Protein AF-A0A2R7M9X7-F1 (afdb_monomer_lite)

Sequence (132 aa):
MDHTYSFYIGLCYLQLNEYAKAEKVLDDYVNDIYKNRQQLEHPTAYFYQGIAKYELKKWDEAIAIFDKALKIYPEFSDAKVYKAICWLKQGKPKEEVVALIDKAKEDAKKGFSINEDNTIYETYPYQIKLNK

pLDDT: mean 90.74, std 10.64, range [53.31, 98.69]

Radius of gyration: 14.24 Å; chains: 1; bounding box: 38×28×34 Å

Foldseek 3Di:
DLADPLLVVLQVCVVVLVLVSSLVSLVVRQVCCCPPVVCPDALLSLQSNLVSCVSVVVLVVSLVSLVSSCVVPVLALLSLLSNLVSCVVVVHDPVVSVVSNVSSLVSVVVVNYPPDDADPSGGRPSTDDNDD

Secondary structure (DSSP, 8-state):
--S-HHHHHHHHHHHTT-HHHHHHHHHHHHHHHHHHSTT---HHHHHHHHHHHHHTT-HHHHHHHHHHHHHH-TT-HHHHHHHHHHHHHTT--HHHHHHHHHHHHHHHHTT-S--PPPPSS---TT------

Structure (mmCIF, N/CA/C/O backbone):
data_AF-A0A2R7M9X7-F1
#
_entry.id   AF-A0A2R7M9X7-F1
#
loop_
_atom_site.group_PDB
_atom_site.id
_atom_site.type_symbol
_atom_site.label_atom_id
_atom_site.label_alt_id
_atom_site.label_comp_id
_atom_site.label_asym_id
_atom_site.label_entity_id
_atom_site.label_seq_id
_atom_site.pdbx_PDB_ins_code
_atom_site.Cartn_x
_atom_site.Cartn_y
_atom_site.Cartn_z
_atom_site.occupancy
_atom_site.B_iso_or_equiv
_atom_site.auth_seq_id
_atom_site.auth_comp_id
_atom_site.auth_asym_id
_atom_site.auth_atom_id
_atom_site.pdbx_PDB_model_num
ATOM 1 N N . MET A 1 1 ? 21.896 2.889 -2.708 1.00 54.72 1 MET A N 1
ATOM 2 C CA . MET A 1 1 ? 20.551 3.284 -3.165 1.00 54.72 1 MET A CA 1
ATOM 3 C C . MET A 1 1 ? 19.735 2.013 -3.113 1.00 54.72 1 MET A C 1
ATOM 5 O O . MET A 1 1 ? 20.031 1.101 -3.879 1.00 54.72 1 MET A O 1
ATOM 9 N N . ASP A 1 2 ? 18.845 1.907 -2.131 1.00 70.00 2 ASP A N 1
ATOM 10 C CA . ASP A 1 2 ? 18.201 0.633 -1.764 1.00 70.00 2 ASP A CA 1
ATOM 11 C C . ASP A 1 2 ? 17.166 0.191 -2.809 1.00 70.00 2 ASP A C 1
ATOM 13 O O . ASP A 1 2 ? 16.923 -0.999 -3.007 1.00 70.00 2 ASP A O 1
ATOM 17 N N . HIS A 1 3 ? 16.685 1.146 -3.609 1.00 79.44 3 HIS A N 1
ATOM 18 C CA . HIS A 1 3 ? 15.841 0.904 -4.770 1.00 79.44 3 HIS A CA 1
ATOM 19 C C . HIS A 1 3 ? 16.550 1.186 -6.100 1.00 79.44 3 HIS A C 1
ATOM 21 O O . HIS A 1 3 ? 17.422 2.053 -6.200 1.00 79.44 3 HIS A O 1
ATOM 27 N N . THR A 1 4 ? 16.172 0.438 -7.141 1.00 84.25 4 THR A N 1
ATOM 28 C CA . THR A 1 4 ? 16.680 0.638 -8.507 1.00 84.25 4 THR A CA 1
ATOM 29 C C . THR A 1 4 ? 15.870 1.700 -9.243 1.00 84.25 4 THR A C 1
ATOM 31 O O . THR A 1 4 ? 14.789 2.089 -8.813 1.00 84.25 4 THR A O 1
ATOM 34 N N . TYR A 1 5 ? 16.363 2.137 -10.403 1.00 86.31 5 TYR A N 1
ATOM 35 C CA . TYR A 1 5 ? 15.686 3.117 -11.255 1.00 86.31 5 TYR A CA 1
ATOM 36 C C . TYR A 1 5 ? 14.219 2.757 -11.579 1.00 86.31 5 TYR A C 1
ATOM 38 O O . TYR A 1 5 ? 13.356 3.632 -11.562 1.00 86.31 5 TYR A O 1
ATOM 46 N N . SER A 1 6 ? 13.914 1.472 -11.803 1.00 89.50 6 SER A N 1
ATOM 47 C CA . SER A 1 6 ? 12.553 1.007 -12.117 1.00 89.50 6 SER A CA 1
ATOM 48 C C . SER A 1 6 ? 11.542 1.322 -11.016 1.00 89.50 6 SER A C 1
ATOM 50 O O . SER A 1 6 ? 10.405 1.671 -11.317 1.00 89.50 6 SER A O 1
ATOM 52 N N . PHE A 1 7 ? 11.950 1.253 -9.748 1.00 91.69 7 PHE A N 1
ATOM 53 C CA . PHE A 1 7 ? 11.079 1.600 -8.626 1.00 91.69 7 PHE A CA 1
ATOM 54 C C . PHE A 1 7 ? 10.625 3.063 -8.694 1.00 91.69 7 PHE A C 1
ATOM 56 O O . PHE A 1 7 ? 9.429 3.338 -8.629 1.00 91.69 7 PHE A O 1
ATOM 63 N N . TYR A 1 8 ? 11.561 3.992 -8.918 1.00 91.56 8 TYR A N 1
ATOM 64 C CA . TYR A 1 8 ? 11.245 5.420 -9.019 1.00 91.56 8 TYR A CA 1
ATOM 65 C C . TYR A 1 8 ? 10.373 5.739 -10.237 1.00 91.56 8 TYR A 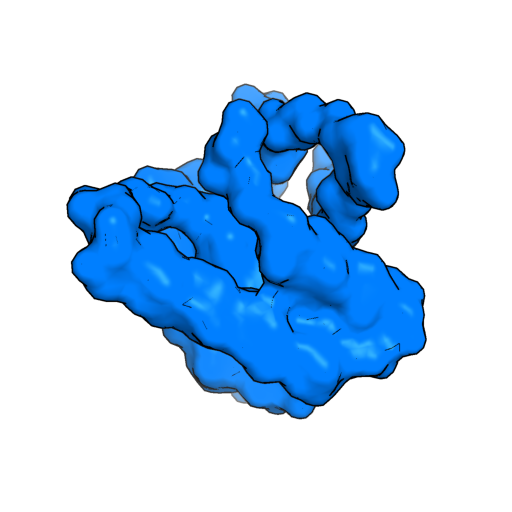C 1
ATOM 67 O O . TYR A 1 8 ? 9.458 6.545 -10.119 1.00 91.56 8 TYR A O 1
ATOM 75 N N . ILE A 1 9 ? 10.564 5.056 -11.375 1.00 93.44 9 ILE A N 1
ATOM 76 C CA . ILE A 1 9 ? 9.631 5.168 -12.514 1.00 93.44 9 ILE A CA 1
ATOM 77 C C . ILE A 1 9 ? 8.207 4.786 -12.089 1.00 93.44 9 ILE A C 1
ATOM 79 O O . ILE A 1 9 ? 7.246 5.457 -12.468 1.00 93.44 9 ILE A O 1
ATOM 83 N N . GLY A 1 10 ? 8.067 3.718 -11.297 1.00 95.69 10 GLY A N 1
ATOM 84 C CA . GLY A 1 10 ? 6.790 3.320 -10.712 1.00 95.69 10 GLY A CA 1
ATOM 85 C C . GLY A 1 10 ? 6.150 4.448 -9.898 1.00 95.69 10 GLY A C 1
ATOM 86 O O . GLY A 1 10 ? 4.976 4.749 -10.103 1.00 95.69 10 GLY A O 1
ATOM 87 N N . LEU A 1 11 ? 6.929 5.121 -9.043 1.00 94.62 11 LEU A N 1
ATOM 88 C CA . LEU A 1 11 ? 6.460 6.267 -8.252 1.00 94.62 11 LEU A CA 1
ATOM 89 C C . LEU A 1 11 ? 6.009 7.441 -9.129 1.00 94.62 11 LEU A C 1
ATOM 91 O O . LEU A 1 11 ? 4.925 7.982 -8.905 1.00 94.62 11 LEU A O 1
ATOM 95 N N . CYS A 1 12 ? 6.780 7.785 -10.164 1.00 94.62 12 CYS A N 1
ATOM 96 C CA . CYS A 1 12 ? 6.397 8.837 -11.104 1.00 94.62 12 CYS A CA 1
ATOM 97 C C . CYS A 1 12 ? 5.079 8.496 -11.816 1.00 94.62 12 CYS A C 1
ATOM 99 O O . CYS A 1 12 ? 4.208 9.353 -11.951 1.00 94.62 12 CYS A O 1
ATOM 101 N N . TYR A 1 13 ? 4.881 7.240 -12.239 1.00 97.25 13 TYR A N 1
ATOM 102 C CA . TYR A 1 13 ? 3.606 6.828 -12.833 1.00 97.25 13 TYR A CA 1
ATOM 103 C C . TYR A 1 13 ? 2.436 6.928 -11.852 1.00 97.25 13 TYR A C 1
ATOM 105 O O . TYR A 1 13 ? 1.346 7.309 -12.275 1.00 97.25 13 TYR A O 1
ATOM 113 N N . LEU A 1 14 ? 2.641 6.647 -10.560 1.00 97.00 14 LEU A N 1
ATOM 114 C CA . LEU A 1 14 ? 1.600 6.868 -9.554 1.00 97.00 14 LEU A CA 1
ATOM 115 C C . LEU A 1 14 ? 1.215 8.350 -9.463 1.00 97.00 14 LEU A C 1
ATOM 117 O O . LEU A 1 14 ? 0.031 8.671 -9.507 1.00 97.00 14 LEU A O 1
ATOM 121 N N . GLN A 1 15 ? 2.194 9.257 -9.409 1.00 94.75 15 GLN A N 1
ATOM 122 C CA . GLN A 1 15 ? 1.942 10.705 -9.355 1.00 94.75 15 GLN A CA 1
ATOM 123 C C . GLN A 1 15 ? 1.286 11.255 -10.629 1.00 94.75 15 GLN A C 1
ATOM 125 O O . GLN A 1 15 ? 0.510 12.206 -10.565 1.00 94.75 15 GLN A O 1
ATOM 130 N N . LEU A 1 16 ? 1.567 10.648 -11.785 1.00 96.69 16 LEU A N 1
ATOM 131 C CA . LEU A 1 16 ? 0.920 10.967 -13.061 1.00 96.69 16 LEU A CA 1
ATOM 132 C C . LEU A 1 16 ? -0.477 10.339 -13.206 1.00 96.69 16 LEU A C 1
ATOM 134 O O . LEU A 1 16 ? -1.114 10.507 -14.244 1.00 96.69 16 LEU A O 1
ATOM 138 N N . ASN A 1 17 ? -0.960 9.621 -12.188 1.00 97.62 17 ASN A N 1
ATOM 139 C CA . ASN A 1 17 ? -2.204 8.849 -12.204 1.00 97.62 17 ASN A CA 1
ATOM 140 C C . ASN A 1 17 ? -2.253 7.750 -13.286 1.00 97.62 17 ASN A C 1
ATOM 142 O O . ASN A 1 17 ? -3.315 7.267 -13.677 1.00 97.62 17 ASN A O 1
ATOM 146 N N . GLU A 1 18 ? -1.088 7.316 -13.759 1.00 98.31 18 GLU A N 1
ATOM 147 C CA . GLU A 1 18 ? -0.895 6.269 -14.761 1.00 98.31 18 GLU A CA 1
ATOM 148 C C . GLU A 1 18 ? -0.801 4.897 -14.070 1.00 98.31 18 GLU A C 1
ATOM 150 O O . GLU A 1 18 ? 0.174 4.153 -14.204 1.00 98.31 18 GLU A O 1
ATOM 155 N N . TYR A 1 19 ? -1.827 4.556 -13.286 1.00 98.31 19 TYR A N 1
ATOM 156 C CA . TYR A 1 19 ? -1.769 3.462 -12.307 1.00 98.31 19 TYR A CA 1
ATOM 157 C C . TYR A 1 19 ? -1.524 2.079 -12.920 1.00 98.31 19 TYR A C 1
ATOM 159 O O . TYR A 1 19 ? -0.849 1.253 -12.316 1.00 98.31 19 TYR A O 1
ATOM 167 N N . ALA A 1 20 ? -2.013 1.824 -14.137 1.00 98.31 20 ALA A N 1
ATOM 168 C CA . ALA A 1 20 ? -1.759 0.560 -14.834 1.00 98.31 20 ALA A CA 1
ATOM 169 C C . ALA A 1 20 ? -0.279 0.403 -15.228 1.00 98.31 20 ALA A C 1
ATOM 171 O O . ALA A 1 20 ? 0.274 -0.696 -15.171 1.00 98.31 20 ALA A O 1
ATOM 172 N N . LYS A 1 21 ? 0.384 1.507 -15.604 1.00 98.38 21 LYS A N 1
ATOM 173 C CA . LYS A 1 21 ? 1.827 1.512 -15.878 1.00 98.38 21 LYS A CA 1
ATOM 174 C C . LYS A 1 21 ? 2.612 1.363 -14.577 1.00 98.38 21 LYS A C 1
ATOM 176 O O . LYS A 1 21 ? 3.563 0.587 -14.544 1.00 98.38 21 LYS A O 1
ATOM 181 N N . ALA A 1 22 ? 2.181 2.050 -13.516 1.00 98.25 22 ALA A N 1
ATOM 182 C CA . ALA A 1 22 ? 2.772 1.918 -12.189 1.00 98.25 22 ALA A CA 1
ATOM 183 C C . ALA A 1 22 ? 2.710 0.473 -11.675 1.00 98.25 22 ALA A C 1
ATOM 185 O O . ALA A 1 22 ? 3.742 -0.066 -11.289 1.00 98.25 22 ALA A O 1
ATOM 186 N N . GLU A 1 23 ? 1.536 -0.169 -11.734 1.00 98.12 23 GLU A N 1
ATOM 187 C CA . GLU A 1 23 ? 1.345 -1.567 -11.323 1.00 98.12 23 GLU A CA 1
ATOM 188 C C . GLU A 1 23 ? 2.323 -2.482 -12.054 1.00 98.12 23 GLU A C 1
ATOM 190 O O . GLU A 1 23 ? 3.073 -3.206 -11.409 1.00 98.12 23 GLU A O 1
ATOM 195 N N . LYS A 1 24 ? 2.373 -2.399 -13.388 1.00 97.88 24 LYS A N 1
ATOM 196 C CA . LYS A 1 24 ? 3.265 -3.244 -14.184 1.00 97.88 24 LYS A CA 1
ATOM 197 C C . LYS A 1 24 ? 4.730 -3.079 -13.772 1.00 97.88 24 LYS A C 1
ATOM 199 O O . LYS A 1 24 ? 5.419 -4.066 -13.541 1.00 97.88 24 LYS A O 1
ATOM 204 N N . VAL A 1 25 ? 5.206 -1.836 -13.677 1.00 96.88 25 VAL A N 1
ATOM 205 C CA . VAL A 1 25 ? 6.615 -1.551 -13.365 1.00 96.88 25 VAL A CA 1
ATOM 206 C C . VAL A 1 25 ? 6.976 -1.978 -11.939 1.00 96.88 25 VAL A C 1
ATOM 208 O O . VAL A 1 25 ? 8.062 -2.513 -11.721 1.00 96.88 25 VAL A O 1
ATOM 211 N N . LEU A 1 26 ? 6.078 -1.769 -10.974 1.00 96.12 26 LEU A N 1
ATOM 212 C CA . LEU A 1 26 ? 6.293 -2.154 -9.578 1.00 96.12 26 LEU A CA 1
ATOM 213 C C . LEU A 1 26 ? 6.208 -3.674 -9.379 1.00 96.12 26 LEU A C 1
ATOM 215 O O . LEU A 1 26 ? 7.009 -4.225 -8.627 1.00 96.12 26 LEU A O 1
ATOM 219 N N . ASP A 1 27 ? 5.311 -4.363 -10.089 1.00 95.69 27 ASP A N 1
ATOM 220 C CA . ASP A 1 27 ? 5.238 -5.828 -10.105 1.00 95.69 27 ASP A CA 1
ATOM 221 C C . ASP A 1 27 ? 6.531 -6.431 -10.680 1.00 95.69 27 ASP A C 1
ATOM 223 O O . ASP A 1 27 ? 7.124 -7.328 -10.074 1.00 95.69 27 ASP A O 1
ATOM 227 N N . ASP A 1 28 ? 7.011 -5.911 -11.814 1.00 93.81 28 ASP A N 1
ATOM 228 C CA . ASP A 1 28 ? 8.276 -6.333 -12.426 1.00 93.81 28 ASP A CA 1
ATOM 229 C C . ASP A 1 28 ? 9.464 -6.084 -11.481 1.00 93.81 28 ASP A C 1
ATOM 231 O O . ASP A 1 28 ? 10.322 -6.954 -11.321 1.00 93.81 28 ASP A O 1
ATOM 235 N N . TYR A 1 29 ? 9.486 -4.934 -10.800 1.00 92.12 29 TYR A N 1
ATOM 236 C CA . TYR A 1 29 ? 10.518 -4.586 -9.822 1.00 92.12 29 TYR A CA 1
ATOM 237 C C . TYR A 1 29 ? 10.554 -5.554 -8.629 1.00 92.12 29 TYR A C 1
ATOM 239 O O . TYR A 1 29 ? 11.616 -6.079 -8.291 1.00 92.12 29 TYR A O 1
ATOM 247 N N . VAL A 1 30 ? 9.403 -5.836 -8.012 1.00 91.00 30 VAL A N 1
ATOM 248 C CA . VAL A 1 30 ? 9.307 -6.776 -6.881 1.00 91.00 30 VAL A CA 1
ATOM 249 C C . VAL A 1 30 ? 9.713 -8.191 -7.310 1.00 91.00 30 VAL A C 1
ATOM 251 O O . VAL A 1 30 ? 10.443 -8.875 -6.589 1.00 91.00 30 VAL A O 1
ATOM 254 N N . ASN A 1 31 ? 9.304 -8.621 -8.507 1.00 89.31 31 ASN A N 1
ATOM 255 C CA . ASN A 1 31 ? 9.688 -9.919 -9.061 1.00 89.31 31 ASN A CA 1
ATOM 256 C C . ASN A 1 31 ? 11.198 -10.029 -9.331 1.00 89.31 31 ASN A C 1
ATOM 258 O O . ASN A 1 31 ? 11.783 -11.087 -9.086 1.00 89.31 31 ASN A O 1
ATOM 262 N N . ASP A 1 32 ? 11.830 -8.964 -9.834 1.00 86.44 32 ASP A N 1
ATOM 263 C CA . ASP A 1 32 ? 13.279 -8.909 -10.055 1.00 86.44 32 ASP A CA 1
ATOM 264 C C . ASP A 1 32 ? 14.050 -9.038 -8.738 1.00 86.44 32 ASP A C 1
ATOM 266 O O . ASP A 1 32 ? 14.952 -9.869 -8.633 1.00 86.44 32 ASP A O 1
ATOM 270 N N . ILE A 1 33 ? 13.648 -8.294 -7.701 1.00 82.81 33 ILE A N 1
ATOM 271 C CA . ILE A 1 33 ? 14.260 -8.388 -6.368 1.00 82.81 33 ILE A CA 1
ATOM 272 C C . ILE A 1 33 ? 14.177 -9.814 -5.829 1.00 82.81 33 ILE A C 1
ATOM 274 O O . ILE A 1 33 ? 15.186 -10.366 -5.380 1.00 82.81 33 ILE A O 1
ATOM 278 N N . TYR A 1 34 ? 12.985 -10.415 -5.893 1.00 78.38 34 TYR A N 1
ATOM 279 C CA . TYR A 1 34 ? 12.750 -11.760 -5.377 1.00 78.38 34 TYR A CA 1
ATOM 280 C C . TYR A 1 34 ? 13.658 -12.796 -6.052 1.00 78.38 34 TYR A C 1
ATOM 282 O O . TYR A 1 34 ? 14.225 -13.656 -5.380 1.00 78.38 34 TYR A O 1
ATOM 290 N N . LYS A 1 35 ? 13.836 -12.696 -7.376 1.00 81.50 35 LYS A N 1
ATOM 291 C CA . LYS A 1 35 ? 14.639 -13.646 -8.160 1.00 81.50 35 LYS A CA 1
ATOM 292 C C . LYS A 1 35 ? 16.141 -13.395 -8.061 1.00 81.50 35 LYS A C 1
ATOM 294 O O . LYS A 1 35 ? 16.907 -14.344 -7.925 1.00 81.50 35 LYS A O 1
ATOM 299 N N . ASN A 1 36 ? 16.563 -12.138 -8.156 1.00 75.69 36 ASN A N 1
ATOM 300 C CA . ASN A 1 36 ? 17.946 -11.788 -8.482 1.00 75.69 36 ASN A CA 1
ATOM 301 C C . ASN A 1 36 ? 18.720 -11.165 -7.312 1.00 75.69 36 ASN A C 1
ATOM 303 O O . ASN A 1 36 ? 19.948 -11.111 -7.362 1.00 75.69 36 ASN A O 1
ATOM 307 N N . ARG A 1 37 ? 18.044 -10.701 -6.249 1.00 67.69 37 ARG A N 1
ATOM 308 C CA . ARG A 1 37 ? 18.672 -9.971 -5.128 1.00 67.69 37 ARG A CA 1
ATOM 309 C C . ARG A 1 37 ? 18.491 -10.646 -3.768 1.00 67.69 37 ARG A C 1
ATOM 311 O O . ARG A 1 37 ? 18.369 -9.969 -2.755 1.00 67.69 37 ARG A O 1
ATOM 318 N N . GLN A 1 38 ? 18.494 -11.980 -3.742 1.00 64.06 38 GLN A N 1
ATOM 319 C CA . GLN A 1 38 ? 18.480 -12.785 -2.509 1.00 64.06 38 GLN A CA 1
ATOM 320 C C . GLN A 1 38 ? 17.302 -12.490 -1.558 1.00 64.06 38 GLN A C 1
ATOM 322 O O . GLN A 1 38 ? 17.470 -12.563 -0.346 1.00 64.06 38 GLN A O 1
ATOM 327 N N . GLN A 1 39 ? 16.109 -12.185 -2.083 1.00 59.81 39 GLN A N 1
ATOM 328 C CA . GLN A 1 39 ? 14.921 -11.910 -1.256 1.00 59.81 39 GLN A CA 1
ATOM 329 C C . GLN A 1 39 ? 15.104 -10.715 -0.304 1.00 59.81 39 GLN A C 1
ATOM 331 O O . GLN A 1 39 ? 14.585 -10.725 0.811 1.00 59.81 39 GLN A O 1
ATOM 336 N N . LEU A 1 40 ? 15.831 -9.674 -0.729 1.00 68.44 40 LEU A N 1
ATOM 337 C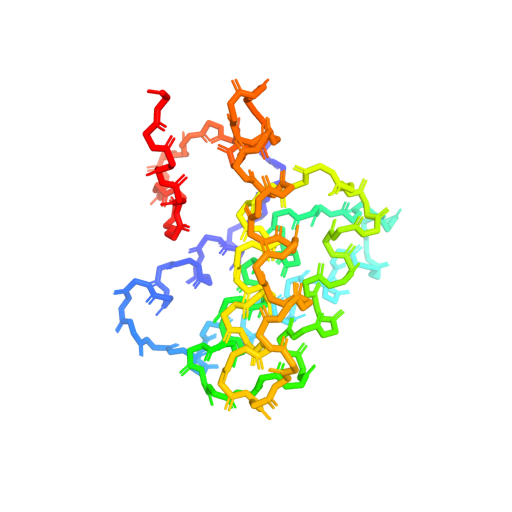 CA . LEU A 1 40 ? 15.881 -8.407 0.003 1.00 68.44 40 LEU A CA 1
ATOM 338 C C . LEU A 1 40 ? 14.526 -7.688 -0.121 1.00 68.44 40 LEU A C 1
ATOM 340 O O . LEU A 1 40 ? 14.333 -6.770 -0.913 1.00 68.44 40 LEU A O 1
ATOM 344 N N . GLU A 1 41 ? 13.543 -8.206 0.603 1.00 73.94 41 GLU A N 1
ATOM 345 C CA . GLU A 1 41 ? 12.167 -7.747 0.608 1.00 73.94 41 GLU A CA 1
ATOM 346 C C . GLU A 1 41 ? 12.070 -6.405 1.340 1.00 73.94 41 GLU A C 1
ATOM 348 O O . GLU A 1 41 ? 12.249 -6.327 2.554 1.00 73.94 41 GLU A O 1
ATOM 353 N N . HIS A 1 42 ? 11.770 -5.339 0.597 1.00 85.94 42 HIS A N 1
ATOM 354 C CA . HIS A 1 42 ? 11.588 -4.011 1.173 1.00 85.94 42 HIS A CA 1
ATOM 355 C C . HIS A 1 42 ? 10.101 -3.748 1.446 1.00 85.94 42 HIS A C 1
ATOM 357 O O . HIS A 1 42 ? 9.297 -3.797 0.506 1.00 85.94 42 HIS A O 1
ATOM 363 N N . PRO A 1 43 ? 9.707 -3.416 2.692 1.00 91.69 43 PRO A N 1
ATOM 364 C CA . PRO A 1 43 ? 8.311 -3.126 3.015 1.00 91.69 43 PRO A CA 1
ATOM 365 C C . PRO A 1 43 ? 7.766 -1.961 2.175 1.00 91.69 43 PRO A C 1
ATOM 367 O O . PRO A 1 43 ? 6.617 -2.009 1.743 1.00 91.69 43 PRO A O 1
ATOM 370 N N . THR A 1 44 ? 8.599 -0.966 1.858 1.00 92.19 44 THR A N 1
ATOM 371 C CA . THR A 1 44 ? 8.261 0.179 0.998 1.00 92.19 44 THR A CA 1
ATOM 372 C C . THR A 1 44 ? 7.962 -0.226 -0.447 1.00 92.19 44 THR A C 1
ATOM 374 O O . THR A 1 44 ? 7.022 0.288 -1.051 1.00 92.19 44 THR A O 1
ATOM 377 N N . ALA A 1 45 ? 8.690 -1.203 -0.999 1.00 92.38 45 ALA A N 1
ATOM 378 C CA . ALA A 1 45 ? 8.429 -1.710 -2.347 1.00 92.38 45 ALA A CA 1
ATOM 379 C C . ALA A 1 45 ? 7.045 -2.370 -2.431 1.00 92.38 45 ALA A C 1
ATOM 381 O O . ALA A 1 45 ? 6.258 -2.061 -3.328 1.00 92.38 45 ALA A O 1
ATOM 382 N N . TYR A 1 46 ? 6.717 -3.215 -1.447 1.00 95.44 46 TYR A N 1
ATOM 383 C CA . TYR A 1 46 ? 5.379 -3.788 -1.328 1.00 95.44 46 TYR A CA 1
ATOM 384 C C . TYR A 1 46 ? 4.324 -2.715 -1.072 1.00 95.44 46 TYR A C 1
ATOM 386 O O . TYR A 1 46 ? 3.259 -2.760 -1.676 1.00 95.44 46 TYR A O 1
ATOM 394 N N . PHE A 1 47 ? 4.606 -1.711 -0.243 1.00 96.75 47 PHE A N 1
ATOM 395 C CA . PHE A 1 47 ? 3.674 -0.613 -0.013 1.00 96.75 47 PHE A CA 1
ATOM 396 C C . PHE A 1 47 ? 3.265 0.070 -1.324 1.00 96.75 47 PHE A C 1
ATOM 398 O O . PHE A 1 47 ? 2.074 0.123 -1.622 1.00 96.75 47 PHE A O 1
ATOM 405 N N . TYR A 1 48 ? 4.215 0.495 -2.161 1.00 96.75 48 TYR A N 1
ATOM 406 C CA . TYR A 1 48 ? 3.877 1.155 -3.427 1.00 96.75 48 TYR A CA 1
ATOM 407 C C . TYR A 1 48 ? 3.244 0.227 -4.463 1.00 96.75 48 TYR A C 1
ATOM 409 O O . TYR A 1 48 ? 2.351 0.658 -5.194 1.00 96.75 48 TYR A O 1
ATOM 417 N N . GLN A 1 49 ? 3.628 -1.052 -4.496 1.00 97.50 49 GLN A N 1
ATOM 418 C CA . GLN A 1 49 ? 2.907 -2.059 -5.279 1.00 97.50 49 GLN A CA 1
ATOM 419 C C . GLN A 1 49 ? 1.430 -2.139 -4.842 1.00 97.50 49 GLN A C 1
ATOM 421 O O . GLN A 1 49 ? 0.524 -2.172 -5.676 1.00 97.50 49 GLN A O 1
ATOM 426 N N . GLY A 1 50 ? 1.176 -2.110 -3.530 1.00 98.31 50 GLY A N 1
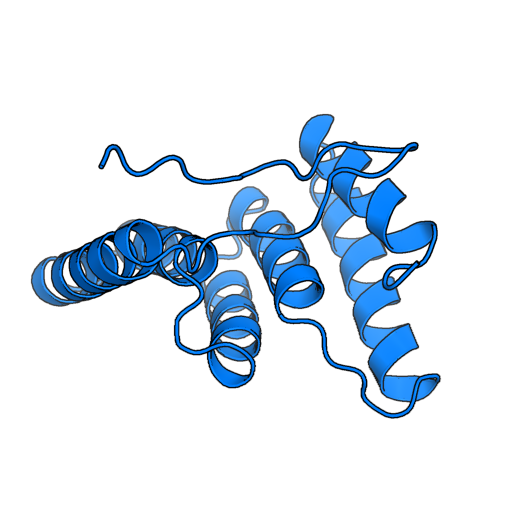ATOM 427 C CA . GLY A 1 50 ? -0.166 -2.073 -2.953 1.00 98.31 50 GLY A CA 1
ATOM 428 C C . GLY A 1 50 ? -0.923 -0.793 -3.309 1.00 98.31 50 GLY A C 1
ATOM 429 O O . GLY A 1 50 ? -2.099 -0.869 -3.661 1.00 98.31 50 GLY A O 1
ATOM 430 N N . ILE A 1 51 ? -0.253 0.366 -3.305 1.00 98.56 51 ILE A N 1
ATOM 431 C CA . ILE A 1 51 ? -0.831 1.650 -3.738 1.00 98.56 51 ILE A CA 1
ATOM 432 C C . ILE A 1 51 ? -1.292 1.586 -5.196 1.00 98.56 51 ILE A C 1
ATOM 434 O O . ILE A 1 51 ? -2.429 1.956 -5.481 1.00 98.56 51 ILE A O 1
ATOM 438 N N . ALA A 1 52 ? -0.472 1.059 -6.111 1.00 98.56 52 ALA A N 1
ATOM 439 C CA . ALA A 1 52 ? -0.861 0.928 -7.517 1.00 98.56 52 ALA A CA 1
ATOM 440 C C . ALA A 1 52 ? -2.153 0.106 -7.680 1.00 98.56 52 ALA A C 1
ATOM 442 O O . ALA A 1 52 ? -3.070 0.498 -8.403 1.00 98.56 52 ALA A O 1
ATOM 443 N N . LYS A 1 53 ? -2.262 -1.007 -6.946 1.00 98.62 53 LYS A N 1
ATOM 444 C CA . LYS A 1 53 ? -3.454 -1.868 -6.944 1.00 98.62 53 LYS A CA 1
ATOM 445 C C . LYS A 1 53 ? -4.659 -1.203 -6.277 1.00 98.62 53 LYS A C 1
ATOM 447 O O . LYS A 1 53 ? -5.780 -1.340 -6.768 1.00 98.62 53 LYS A O 1
ATOM 452 N N . TYR A 1 54 ? -4.437 -0.456 -5.198 1.00 98.62 54 TYR A N 1
ATOM 453 C CA . TYR A 1 54 ? -5.465 0.334 -4.524 1.00 98.62 54 TYR A CA 1
ATOM 454 C C . TYR A 1 54 ? -6.081 1.380 -5.465 1.00 98.62 54 TYR A C 1
ATOM 456 O O . TYR A 1 54 ? -7.308 1.433 -5.581 1.00 98.62 54 TYR A O 1
ATOM 464 N N . GLU A 1 55 ? -5.256 2.146 -6.184 1.00 98.44 55 GLU A N 1
ATOM 465 C CA . GLU A 1 55 ? -5.719 3.169 -7.135 1.00 98.44 55 GLU A CA 1
ATOM 466 C C . GLU A 1 55 ? -6.476 2.555 -8.324 1.00 98.44 55 GLU A C 1
ATOM 468 O O . GLU A 1 55 ? -7.485 3.089 -8.790 1.00 98.44 55 GLU A O 1
ATOM 473 N N . LEU A 1 56 ? -6.076 1.352 -8.746 1.00 98.44 56 LEU A N 1
ATOM 474 C CA . LEU A 1 56 ? -6.809 0.536 -9.723 1.00 98.44 56 LEU A CA 1
ATOM 475 C C . LEU A 1 56 ? -8.080 -0.122 -9.161 1.00 98.44 56 LEU A C 1
ATOM 477 O O . LEU A 1 56 ? -8.760 -0.856 -9.878 1.00 98.44 56 LEU A O 1
ATOM 481 N N . LYS A 1 57 ? -8.420 0.131 -7.893 1.00 98.12 57 LYS A N 1
ATOM 482 C CA . LYS A 1 57 ? -9.559 -0.446 -7.164 1.00 98.12 57 LYS A CA 1
ATOM 483 C C . LYS A 1 57 ? -9.524 -1.972 -7.022 1.00 98.12 57 LYS A C 1
ATOM 485 O O . LYS A 1 57 ? -10.544 -2.593 -6.730 1.00 98.12 57 LYS A O 1
ATOM 490 N N . LYS A 1 58 ? -8.348 -2.582 -7.164 1.00 98.44 58 LYS A N 1
ATOM 491 C CA . LYS A 1 58 ? -8.110 -4.013 -6.932 1.00 98.44 58 LYS A CA 1
ATOM 492 C C . LYS A 1 58 ? -7.893 -4.258 -5.438 1.00 98.44 58 LYS A C 1
ATOM 494 O O . LYS A 1 58 ? -6.797 -4.600 -5.003 1.00 98.44 58 LYS A O 1
ATOM 499 N N . TRP A 1 59 ? -8.921 -3.999 -4.630 1.00 98.44 59 TRP A N 1
ATOM 500 C CA . TRP A 1 59 ? -8.782 -3.897 -3.171 1.00 98.44 59 TRP A CA 1
ATOM 501 C C . TRP A 1 59 ? -8.314 -5.197 -2.511 1.00 98.44 59 TRP A C 1
ATOM 503 O O . TRP A 1 59 ? -7.480 -5.135 -1.614 1.00 98.44 59 TRP A O 1
ATOM 513 N N . ASP A 1 60 ? -8.781 -6.359 -2.977 1.00 98.38 60 ASP A N 1
ATOM 514 C CA . ASP A 1 60 ? -8.337 -7.660 -2.454 1.00 98.38 60 ASP A CA 1
ATOM 515 C C . ASP A 1 60 ? -6.842 -7.889 -2.688 1.00 98.38 60 ASP A C 1
ATOM 517 O O . ASP A 1 60 ? -6.109 -8.268 -1.773 1.00 98.38 60 ASP A O 1
ATOM 521 N N . GLU A 1 61 ? -6.366 -7.601 -3.901 1.00 98.44 61 GLU A N 1
ATOM 522 C CA . GLU A 1 61 ? -4.946 -7.720 -4.219 1.00 98.44 61 GLU A CA 1
ATOM 523 C C . GLU A 1 61 ? -4.118 -6.686 -3.447 1.00 98.44 61 GLU A C 1
ATOM 525 O O . GLU A 1 61 ? -3.056 -7.019 -2.926 1.00 98.44 61 GLU A O 1
ATOM 530 N N . ALA A 1 62 ? -4.609 -5.449 -3.325 1.00 98.69 62 ALA A N 1
ATOM 531 C CA . ALA A 1 62 ? -3.944 -4.404 -2.553 1.00 98.69 62 ALA A CA 1
ATOM 532 C C . ALA A 1 62 ? -3.771 -4.819 -1.084 1.00 98.69 62 ALA A C 1
ATOM 534 O O . ALA A 1 62 ? -2.671 -4.705 -0.550 1.00 98.69 62 ALA A O 1
ATOM 535 N N . ILE A 1 63 ? -4.812 -5.375 -0.449 1.00 98.69 63 ILE A N 1
ATOM 536 C CA . ILE A 1 63 ? -4.746 -5.898 0.926 1.00 98.69 63 ILE A CA 1
ATOM 537 C C . ILE A 1 63 ? -3.680 -6.987 1.042 1.00 98.69 63 ILE A C 1
ATOM 539 O O . ILE A 1 63 ? -2.843 -6.913 1.939 1.00 98.69 63 ILE A O 1
ATOM 543 N N . ALA A 1 64 ? -3.669 -7.958 0.124 1.00 98.44 64 ALA A N 1
ATOM 544 C CA . ALA A 1 64 ? -2.684 -9.038 0.143 1.00 98.44 64 ALA A CA 1
ATOM 545 C C . ALA A 1 64 ? -1.242 -8.517 0.015 1.00 98.44 64 ALA A C 1
ATOM 547 O O . ALA A 1 64 ? -0.323 -9.064 0.625 1.00 98.44 64 ALA A O 1
ATOM 548 N N . ILE A 1 65 ? -1.032 -7.451 -0.760 1.00 98.25 65 ILE A N 1
ATOM 549 C CA . ILE A 1 65 ? 0.276 -6.806 -0.882 1.00 98.25 65 ILE A CA 1
ATOM 550 C C . ILE A 1 65 ? 0.628 -5.985 0.370 1.00 98.25 65 ILE A C 1
ATOM 552 O O . ILE A 1 65 ? 1.750 -6.096 0.865 1.00 98.25 65 ILE A O 1
ATOM 556 N N . PHE A 1 66 ? -0.313 -5.232 0.947 1.00 98.44 66 PHE A N 1
ATOM 557 C CA . PHE A 1 66 ? -0.082 -4.540 2.221 1.00 98.44 66 PHE A CA 1
ATOM 558 C C . PHE A 1 66 ? 0.230 -5.522 3.356 1.00 98.44 66 PHE A C 1
ATOM 560 O O . PHE A 1 66 ? 1.068 -5.226 4.202 1.00 98.44 66 PHE A O 1
ATOM 567 N N . ASP A 1 67 ? -0.361 -6.716 3.348 1.00 98.44 67 ASP A N 1
ATOM 568 C CA . ASP A 1 67 ? -0.037 -7.775 4.305 1.00 98.44 67 ASP A CA 1
ATOM 569 C C . ASP A 1 67 ? 1.404 -8.274 4.177 1.00 98.44 67 ASP A C 1
ATOM 571 O O . ASP A 1 67 ? 2.034 -8.578 5.189 1.00 98.44 67 ASP A O 1
ATOM 575 N N . LYS A 1 68 ? 1.972 -8.299 2.965 1.00 96.25 68 LYS A N 1
ATOM 576 C CA . LYS A 1 68 ? 3.403 -8.587 2.780 1.00 96.25 68 LYS A CA 1
ATOM 577 C C . LYS A 1 68 ? 4.273 -7.481 3.370 1.00 96.25 68 LYS A C 1
ATOM 579 O O . LYS A 1 68 ? 5.203 -7.788 4.111 1.00 96.25 68 LYS A O 1
ATOM 584 N N . ALA A 1 69 ? 3.934 -6.213 3.119 1.00 96.12 69 ALA A N 1
ATOM 585 C CA . ALA A 1 69 ? 4.644 -5.080 3.719 1.00 96.12 69 ALA A CA 1
ATOM 586 C C . ALA A 1 69 ? 4.619 -5.154 5.258 1.00 96.12 69 ALA A C 1
ATOM 588 O O . ALA A 1 69 ? 5.659 -5.039 5.902 1.00 96.12 69 ALA A O 1
ATOM 589 N N . LEU A 1 70 ? 3.447 -5.436 5.837 1.00 96.94 70 LEU A N 1
ATOM 590 C CA . LEU A 1 70 ? 3.245 -5.556 7.285 1.00 96.94 70 LEU A CA 1
ATOM 591 C C . LEU A 1 70 ? 3.856 -6.824 7.891 1.00 96.94 70 LEU A C 1
ATOM 593 O O . LEU A 1 70 ? 4.112 -6.865 9.089 1.00 96.94 70 LEU A O 1
ATOM 597 N N . LYS A 1 71 ? 4.115 -7.865 7.099 1.00 96.25 71 LYS A N 1
ATOM 598 C CA . LYS A 1 71 ? 4.856 -9.039 7.571 1.00 96.25 71 LYS A CA 1
ATOM 599 C C . LYS A 1 71 ? 6.332 -8.712 7.815 1.00 96.25 71 LYS A C 1
ATOM 601 O O . LYS A 1 71 ? 6.922 -9.262 8.739 1.00 96.25 71 LYS A O 1
ATOM 606 N N . ILE A 1 72 ? 6.912 -7.844 6.986 1.00 92.62 72 ILE A N 1
ATOM 607 C CA . ILE A 1 72 ? 8.316 -7.422 7.091 1.00 92.62 72 ILE A CA 1
ATOM 608 C C . ILE A 1 72 ? 8.461 -6.314 8.128 1.00 92.62 72 ILE A C 1
ATOM 610 O O . ILE A 1 72 ? 9.383 -6.339 8.937 1.00 92.62 72 ILE A O 1
ATOM 614 N N . TYR A 1 73 ? 7.530 -5.360 8.114 1.00 94.19 73 TYR A N 1
ATOM 615 C CA . TYR A 1 73 ? 7.510 -4.228 9.026 1.00 94.19 73 TYR A CA 1
ATOM 616 C C . TYR A 1 73 ? 6.127 -4.096 9.682 1.00 94.19 73 TYR A C 1
ATOM 618 O O . TYR A 1 73 ? 5.261 -3.370 9.183 1.00 94.19 73 TYR A O 1
ATOM 626 N N . PRO A 1 74 ? 5.888 -4.821 10.790 1.00 96.94 74 PRO A N 1
ATOM 627 C CA . PRO A 1 74 ? 4.587 -4.865 11.455 1.00 96.94 74 PRO A CA 1
ATOM 628 C C . PRO A 1 74 ? 4.064 -3.516 11.924 1.00 96.94 74 PRO A C 1
ATOM 630 O O . PRO A 1 74 ? 2.853 -3.349 12.032 1.00 96.94 74 PRO A O 1
ATOM 633 N N . GLU A 1 75 ? 4.935 -2.556 12.208 1.00 96.62 75 GLU A N 1
ATOM 634 C CA . GLU A 1 75 ? 4.609 -1.213 12.679 1.00 96.62 75 GLU A CA 1
ATOM 635 C C . GLU A 1 75 ? 4.368 -0.216 11.538 1.00 96.62 75 GLU A C 1
ATOM 637 O O . GLU A 1 75 ? 4.056 0.936 11.818 1.00 96.62 75 GLU A O 1
ATOM 642 N N . PHE A 1 76 ? 4.446 -0.634 10.267 1.00 96.56 76 PHE A N 1
ATOM 643 C CA . PHE A 1 76 ? 4.345 0.275 9.124 1.00 96.56 76 PHE A CA 1
ATOM 644 C C . PHE A 1 76 ? 2.978 0.979 9.056 1.00 96.56 76 PHE A C 1
ATOM 646 O O . PHE A 1 76 ? 1.997 0.450 8.521 1.00 96.56 76 PHE A O 1
ATOM 653 N N . SER A 1 77 ? 2.905 2.189 9.608 1.00 97.12 77 SER A N 1
ATOM 654 C CA . SER A 1 77 ? 1.644 2.901 9.818 1.00 97.12 77 SER A CA 1
ATOM 655 C C . SER A 1 77 ? 0.918 3.230 8.514 1.00 97.12 77 SER A C 1
ATOM 657 O O . SER A 1 77 ? -0.287 2.991 8.424 1.00 97.12 77 SER A O 1
ATOM 659 N N . ASP A 1 78 ? 1.624 3.685 7.476 1.00 96.94 78 ASP A N 1
ATOM 660 C CA . ASP A 1 78 ? 1.035 3.992 6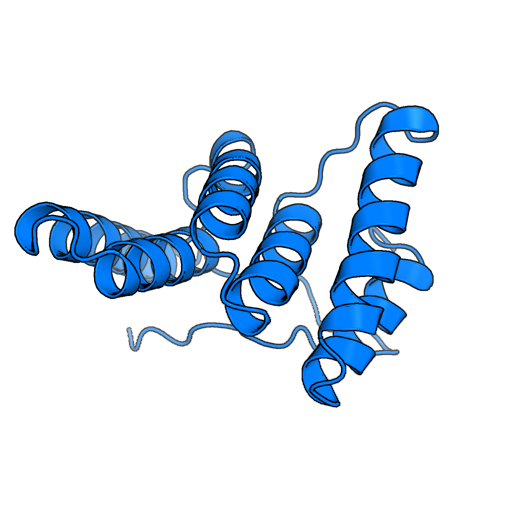.168 1.00 96.94 78 ASP A CA 1
ATOM 661 C C . ASP A 1 78 ? 0.363 2.755 5.551 1.00 96.94 78 ASP A C 1
ATOM 663 O O . ASP A 1 78 ? -0.799 2.812 5.141 1.00 96.94 78 ASP A O 1
ATOM 667 N N . ALA A 1 79 ? 1.036 1.599 5.568 1.00 97.81 79 ALA A N 1
ATOM 668 C CA . ALA A 1 79 ? 0.476 0.353 5.043 1.00 97.81 79 ALA A CA 1
ATOM 669 C C . ALA A 1 79 ? -0.788 -0.083 5.812 1.00 97.81 79 ALA A C 1
ATOM 671 O O . ALA A 1 79 ? -1.763 -0.524 5.198 1.00 97.81 79 ALA A O 1
ATOM 672 N N . LYS A 1 80 ? -0.825 0.098 7.144 1.00 98.38 80 LYS A N 1
ATOM 673 C CA . LYS A 1 80 ? -2.036 -0.153 7.951 1.00 98.38 80 LYS A CA 1
ATOM 674 C C . LYS A 1 80 ? -3.187 0.765 7.554 1.00 98.38 80 LYS A C 1
ATOM 676 O O . LYS A 1 80 ? -4.314 0.285 7.431 1.00 98.38 80 LYS A O 1
ATOM 681 N N . VAL A 1 81 ? -2.919 2.055 7.337 1.00 98.19 81 VAL A N 1
ATOM 682 C CA . VAL A 1 81 ? -3.937 3.027 6.906 1.00 98.19 81 VAL A CA 1
ATOM 683 C C . VAL A 1 81 ? -4.525 2.620 5.559 1.00 98.19 81 VAL A C 1
ATOM 685 O O . VAL A 1 81 ? -5.744 2.498 5.443 1.00 98.19 81 VAL A O 1
ATOM 688 N N . TYR A 1 82 ? -3.692 2.343 4.556 1.00 98.44 82 TYR A N 1
ATOM 689 C CA . TYR A 1 82 ? -4.185 1.962 3.230 1.00 98.44 82 TYR A CA 1
ATOM 690 C C . TYR A 1 82 ? -4.912 0.614 3.224 1.00 98.44 82 TYR A C 1
ATOM 692 O O . TYR A 1 82 ? -5.954 0.482 2.574 1.00 98.44 82 TYR A O 1
ATOM 700 N N . LYS A 1 83 ? -4.454 -0.360 4.018 1.00 98.50 83 LYS A N 1
ATOM 701 C CA . LYS A 1 83 ? -5.190 -1.610 4.242 1.00 98.50 83 LYS A CA 1
ATOM 702 C C . LYS A 1 83 ? -6.565 -1.356 4.873 1.00 98.50 83 LYS A C 1
ATOM 704 O O . LYS A 1 83 ? -7.561 -1.901 4.399 1.00 98.50 83 LYS A O 1
ATOM 709 N N . ALA A 1 84 ? -6.648 -0.496 5.890 1.00 98.19 84 ALA A N 1
ATOM 710 C CA . ALA A 1 84 ? -7.914 -0.130 6.524 1.00 98.19 84 ALA A CA 1
ATOM 711 C C . ALA A 1 84 ? -8.868 0.596 5.556 1.00 98.19 84 ALA A C 1
ATOM 713 O O . ALA A 1 84 ? -10.073 0.345 5.572 1.00 98.19 84 ALA A O 1
ATOM 714 N N . ILE A 1 85 ? -8.344 1.450 4.668 1.00 98.12 85 ILE A N 1
ATOM 715 C CA . ILE A 1 85 ? -9.134 2.085 3.603 1.00 98.12 85 ILE A CA 1
ATOM 716 C C . ILE A 1 85 ? -9.693 1.021 2.649 1.00 98.12 85 ILE A C 1
ATOM 718 O O . ILE A 1 85 ? -10.876 1.076 2.315 1.00 98.12 85 ILE A O 1
ATOM 722 N N . CYS A 1 86 ? -8.892 0.032 2.240 1.00 98.44 86 CYS A N 1
ATOM 723 C CA . CYS A 1 86 ? -9.373 -1.071 1.402 1.00 98.44 86 CYS A CA 1
ATOM 724 C C . CYS A 1 86 ? -10.494 -1.860 2.096 1.00 98.44 86 CYS A C 1
ATOM 726 O O . CYS A 1 86 ? -11.535 -2.109 1.491 1.00 98.44 86 CYS A O 1
ATOM 728 N N . TRP A 1 87 ? -10.335 -2.176 3.383 1.00 98.25 87 TRP A N 1
ATOM 729 C CA . TRP A 1 87 ? -11.378 -2.815 4.189 1.00 98.25 87 TRP A CA 1
ATOM 730 C C . TRP A 1 87 ? -12.670 -1.999 4.249 1.00 98.25 87 TRP A C 1
ATOM 732 O O . TRP A 1 87 ? -13.756 -2.559 4.091 1.00 98.25 87 TRP A O 1
ATOM 742 N N . LEU A 1 88 ? -12.566 -0.677 4.405 1.00 97.25 88 LEU A N 1
ATOM 743 C CA . LEU A 1 88 ? -13.721 0.216 4.361 1.00 97.25 88 LEU A CA 1
ATOM 744 C C . LEU A 1 88 ? -14.421 0.167 2.993 1.00 97.25 88 LEU A C 1
ATOM 746 O O . LEU A 1 88 ? -15.647 0.100 2.941 1.00 97.25 88 LEU A O 1
ATOM 750 N N . LYS A 1 89 ? -13.663 0.162 1.885 1.00 96.75 89 LYS A N 1
ATOM 751 C CA . LYS A 1 89 ? -14.219 0.043 0.522 1.00 96.75 89 LYS A CA 1
ATOM 752 C C . LYS A 1 89 ? -14.922 -1.296 0.284 1.00 96.75 89 LYS A C 1
ATOM 754 O O . LYS A 1 89 ? -15.892 -1.335 -0.466 1.00 96.75 89 LYS A O 1
ATOM 759 N N . GLN A 1 90 ? -14.473 -2.356 0.950 1.00 96.62 90 GLN A N 1
ATOM 760 C CA . GLN A 1 90 ? -15.086 -3.686 0.908 1.00 96.62 90 GLN A CA 1
ATOM 761 C C . GLN A 1 90 ? -16.264 -3.871 1.876 1.00 96.62 90 GLN A C 1
ATOM 763 O O . GLN A 1 90 ? -16.894 -4.926 1.863 1.00 96.62 90 GLN A O 1
ATOM 768 N N . GLY A 1 91 ? -16.566 -2.887 2.728 1.00 95.69 91 GLY A N 1
ATOM 769 C CA . GLY A 1 91 ? -17.644 -3.002 3.713 1.00 95.69 91 GLY A CA 1
ATOM 770 C C . GLY A 1 91 ? -17.325 -3.938 4.882 1.00 95.69 91 GLY A C 1
ATOM 771 O O . GLY A 1 91 ? -18.238 -4.528 5.459 1.00 95.69 91 GLY A O 1
ATOM 772 N N . LYS A 1 92 ? -16.043 -4.094 5.242 1.00 95.69 92 LYS A N 1
ATOM 773 C CA . LYS A 1 92 ? -15.647 -4.792 6.477 1.00 95.69 92 LYS A CA 1
ATOM 774 C C . LYS A 1 92 ? -16.232 -4.092 7.717 1.00 95.69 92 LYS A C 1
ATOM 776 O O . LYS A 1 92 ? -16.476 -2.882 7.660 1.00 95.69 92 LYS A O 1
ATOM 781 N N . PRO A 1 93 ? -16.431 -4.816 8.837 1.00 97.19 93 PRO A N 1
ATOM 782 C CA . PRO A 1 93 ? -16.963 -4.238 10.068 1.00 97.19 93 PRO A CA 1
ATOM 783 C C . PRO A 1 93 ? -16.197 -2.985 10.498 1.00 97.19 93 PRO A C 1
ATOM 785 O O . PRO A 1 93 ? -14.962 -2.949 10.488 1.00 97.19 93 PRO A O 1
ATOM 788 N N . LYS A 1 94 ? -16.937 -1.939 10.876 1.00 95.38 94 LYS A N 1
ATOM 789 C CA . LYS A 1 94 ? -16.363 -0.627 11.201 1.00 95.38 94 LYS A CA 1
ATOM 790 C C . LYS A 1 94 ? -15.406 -0.721 12.387 1.00 95.38 94 LYS A C 1
ATOM 792 O O . LYS A 1 94 ? -14.404 -0.014 12.418 1.00 95.38 94 LYS A O 1
ATOM 797 N N . GLU A 1 95 ? -15.702 -1.600 13.333 1.00 96.31 95 GLU A N 1
ATOM 798 C CA . GLU A 1 95 ? -14.909 -1.855 14.529 1.00 96.31 95 GLU A CA 1
ATOM 799 C C . GLU A 1 95 ? -13.497 -2.339 14.166 1.00 96.31 95 GLU A C 1
ATOM 801 O O . GLU A 1 95 ? -12.517 -1.827 14.703 1.00 96.31 95 GLU A O 1
ATOM 806 N N . GLU A 1 96 ? -13.376 -3.258 13.200 1.00 95.44 96 GLU A N 1
ATOM 807 C CA . GLU A 1 96 ? -12.083 -3.774 12.728 1.00 95.44 96 GLU A CA 1
ATOM 808 C C . GLU A 1 96 ? -11.273 -2.699 11.993 1.00 95.44 96 GLU A C 1
ATOM 810 O O . GLU A 1 96 ? -10.066 -2.560 12.209 1.00 95.44 96 GLU A O 1
ATOM 815 N N . VAL A 1 97 ? -11.944 -1.904 11.153 1.00 97.75 97 VAL A N 1
ATOM 816 C CA . VAL A 1 97 ? -11.324 -0.792 10.417 1.00 97.75 97 VAL A CA 1
ATOM 817 C C . VAL A 1 97 ? -10.784 0.260 11.386 1.00 97.75 97 VAL A C 1
ATOM 819 O O . VAL A 1 97 ? -9.631 0.674 11.267 1.00 97.75 97 VAL A O 1
ATOM 822 N N . VAL A 1 98 ? -11.594 0.674 12.364 1.00 96.94 98 VAL A N 1
ATOM 823 C CA . VAL A 1 98 ? -11.205 1.669 13.374 1.00 96.94 98 VAL A CA 1
ATOM 824 C C . VAL A 1 98 ? -10.049 1.151 14.223 1.00 96.94 98 VAL A C 1
ATOM 826 O O . VAL A 1 98 ? -9.058 1.859 14.378 1.00 96.94 98 VAL A O 1
ATOM 829 N N . ALA A 1 99 ? -10.112 -0.101 14.684 1.00 97.94 99 ALA A N 1
ATOM 830 C CA . ALA A 1 99 ? -9.037 -0.700 15.468 1.00 97.94 99 ALA A CA 1
ATOM 831 C C . ALA A 1 99 ? -7.696 -0.723 14.712 1.00 97.94 99 ALA A C 1
ATOM 833 O O . ALA A 1 99 ? -6.643 -0.498 15.312 1.00 97.94 99 ALA A O 1
ATOM 834 N N . LEU A 1 100 ? -7.707 -0.975 13.396 1.00 97.75 100 LEU A N 1
ATOM 835 C CA . LEU A 1 100 ? -6.487 -0.937 12.586 1.00 97.75 100 LEU A CA 1
ATOM 836 C C . LEU A 1 100 ? -5.963 0.495 12.395 1.00 97.75 100 LEU A C 1
ATOM 838 O O . LEU A 1 100 ? -4.755 0.716 12.487 1.00 97.75 100 LEU A O 1
ATOM 842 N N . ILE A 1 101 ? -6.855 1.463 12.170 1.00 96.88 101 ILE A N 1
ATOM 843 C CA . ILE A 1 101 ? -6.493 2.883 12.046 1.00 96.88 101 ILE A CA 1
ATOM 844 C C . ILE A 1 101 ? -5.890 3.415 13.349 1.00 96.88 101 ILE A C 1
ATOM 846 O O . ILE A 1 101 ? -4.914 4.163 13.307 1.00 96.88 101 ILE A O 1
ATOM 850 N N . ASP A 1 102 ? -6.435 3.043 14.505 1.00 97.06 102 ASP A N 1
ATOM 851 C CA . ASP A 1 102 ? -5.930 3.528 15.790 1.00 97.06 102 ASP A CA 1
ATOM 852 C C . ASP A 1 102 ? -4.539 2.968 16.100 1.00 97.06 102 ASP A C 1
ATOM 854 O O . ASP A 1 102 ? -3.647 3.738 16.459 1.00 97.06 102 ASP A O 1
ATOM 858 N N . LYS A 1 103 ? -4.291 1.685 15.801 1.00 96.94 103 LYS A N 1
ATOM 859 C CA . LYS A 1 103 ? -2.929 1.120 15.822 1.00 96.94 103 LYS A CA 1
ATOM 860 C C . LYS A 1 103 ? -1.984 1.884 14.891 1.00 96.94 103 LYS A C 1
ATOM 862 O O . LYS A 1 103 ? -0.881 2.238 15.291 1.00 96.94 103 LYS A O 1
ATOM 867 N N . ALA A 1 104 ? -2.424 2.191 13.669 1.00 96.88 104 ALA A N 1
ATOM 868 C CA . ALA A 1 104 ? -1.611 2.948 12.720 1.00 96.88 104 ALA A CA 1
ATOM 869 C C . ALA A 1 104 ? -1.239 4.347 13.245 1.00 96.88 104 ALA A C 1
ATOM 871 O O . ALA A 1 104 ? -0.107 4.788 13.066 1.00 96.88 104 ALA A O 1
ATOM 872 N N . LYS A 1 105 ? -2.157 5.036 13.939 1.00 95.62 105 LYS A N 1
ATOM 873 C CA . LYS A 1 105 ? -1.876 6.332 14.582 1.00 95.62 105 LYS A CA 1
ATOM 874 C C . LYS A 1 105 ? -0.851 6.211 15.704 1.00 95.62 105 LYS A C 1
ATOM 876 O O . LYS A 1 105 ? 0.023 7.068 15.809 1.00 95.62 105 LYS A O 1
ATOM 881 N N . GLU A 1 106 ? -0.965 5.192 16.552 1.00 95.69 106 GLU A N 1
ATOM 882 C CA . GLU A 1 106 ? 0.008 4.948 17.622 1.00 95.69 106 GLU A CA 1
ATOM 883 C C . GLU A 1 106 ? 1.410 4.717 17.060 1.00 95.69 106 GLU A C 1
ATOM 885 O O . GLU A 1 106 ? 2.381 5.285 17.562 1.00 95.69 106 GLU A O 1
ATOM 890 N N . ASP A 1 107 ? 1.511 3.934 15.990 1.00 95.31 107 ASP A N 1
ATOM 891 C CA . ASP A 1 107 ? 2.786 3.638 15.347 1.00 95.31 107 ASP A CA 1
ATOM 892 C C . ASP A 1 107 ? 3.368 4.860 14.627 1.00 95.31 107 ASP A C 1
ATOM 894 O O . ASP A 1 107 ? 4.548 5.174 14.791 1.00 95.31 107 ASP A O 1
ATOM 898 N N . ALA A 1 108 ? 2.536 5.638 13.931 1.00 93.50 108 ALA A N 1
ATOM 899 C CA . ALA A 1 108 ? 2.965 6.893 13.315 1.00 93.50 108 ALA A CA 1
ATOM 900 C C . ALA A 1 108 ? 3.494 7.898 14.352 1.00 93.50 108 ALA A C 1
ATOM 902 O O . ALA A 1 108 ? 4.510 8.553 14.120 1.00 93.50 108 ALA A O 1
ATOM 903 N N . LYS A 1 109 ? 2.867 7.991 15.535 1.00 92.19 109 LYS A N 1
ATOM 904 C CA . LYS A 1 109 ? 3.353 8.849 16.634 1.00 92.19 109 LYS A CA 1
ATOM 905 C C . LYS A 1 109 ? 4.741 8.447 17.126 1.00 92.19 109 LYS A C 1
ATOM 907 O O . LYS A 1 109 ? 5.522 9.320 17.505 1.00 92.19 109 LYS A O 1
ATOM 912 N N . LYS A 1 110 ? 5.052 7.150 17.089 1.00 92.31 110 LYS A N 1
ATOM 913 C CA . LYS A 1 110 ? 6.376 6.599 17.412 1.00 92.31 110 LYS A CA 1
ATOM 914 C C . LYS A 1 110 ? 7.390 6.764 16.271 1.00 92.31 110 LYS A C 1
ATOM 916 O O . LYS A 1 110 ? 8.558 6.453 16.466 1.00 92.31 110 LYS A O 1
ATOM 921 N N . GLY A 1 111 ? 6.973 7.293 15.118 1.00 90.56 111 GLY A N 1
ATOM 922 C CA . GLY A 1 111 ? 7.829 7.517 13.952 1.00 90.56 111 GLY A CA 1
ATOM 923 C C . GLY A 1 111 ? 7.854 6.355 12.961 1.00 90.56 111 GLY A C 1
ATOM 924 O O . GLY A 1 111 ? 8.679 6.364 12.054 1.00 90.56 111 GLY A O 1
ATOM 925 N N . PHE A 1 112 ? 6.954 5.375 13.091 1.00 92.44 112 PHE A N 1
ATOM 926 C CA . PHE A 1 112 ? 6.873 4.224 12.189 1.00 92.44 112 PHE A CA 1
ATOM 927 C C . PHE A 1 112 ? 6.044 4.516 10.921 1.00 92.44 112 PHE A C 1
ATOM 929 O O . PHE A 1 112 ? 5.189 3.725 10.512 1.00 92.44 112 PHE A O 1
ATOM 936 N N . SER A 1 113 ? 6.250 5.685 10.310 1.00 89.19 113 SER A N 1
ATOM 937 C CA . SER A 1 113 ? 5.759 5.985 8.956 1.00 89.19 113 SER A CA 1
ATOM 938 C C . SER A 1 113 ? 6.830 5.670 7.916 1.00 89.19 113 SER A C 1
ATOM 940 O O . SER A 1 113 ? 7.915 5.200 8.268 1.00 89.19 113 SER A O 1
ATOM 942 N N . ILE A 1 114 ? 6.556 5.964 6.642 1.00 86.25 114 ILE A N 1
ATOM 943 C CA . ILE A 1 114 ? 7.607 6.059 5.617 1.00 86.25 114 ILE A CA 1
ATOM 944 C C . ILE A 1 114 ? 8.710 6.974 6.161 1.00 86.25 114 ILE A C 1
ATOM 946 O O . ILE A 1 114 ? 8.463 8.147 6.449 1.00 86.25 114 ILE A O 1
ATOM 950 N N . ASN A 1 115 ? 9.895 6.403 6.359 1.00 72.25 115 ASN A N 1
ATOM 951 C CA . ASN A 1 115 ? 11.070 7.053 6.937 1.00 72.25 115 ASN A CA 1
ATOM 952 C C . ASN A 1 115 ? 12.278 6.999 5.989 1.00 72.25 115 ASN A C 1
ATOM 9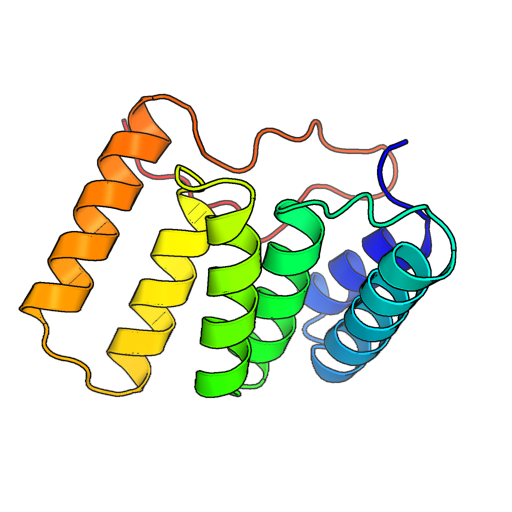54 O O . ASN A 1 115 ? 13.404 7.234 6.419 1.00 72.25 115 ASN A O 1
ATOM 958 N N . GLU A 1 116 ? 12.043 6.681 4.713 1.00 73.62 116 GLU A N 1
ATOM 959 C CA . GLU A 1 116 ? 13.072 6.738 3.681 1.00 73.62 116 GLU A CA 1
ATOM 960 C C . GLU A 1 116 ? 13.351 8.193 3.304 1.00 73.62 116 GLU A C 1
ATOM 962 O O . GLU A 1 116 ? 12.434 8.971 3.017 1.00 73.62 116 GLU A O 1
ATOM 967 N N . ASP A 1 117 ? 14.633 8.557 3.313 1.00 71.38 117 ASP A N 1
ATOM 968 C CA . ASP A 1 117 ? 15.077 9.873 2.874 1.00 71.38 117 ASP A CA 1
ATOM 969 C C . ASP A 1 117 ? 14.711 10.073 1.403 1.00 71.38 117 ASP A C 1
ATOM 971 O O . ASP A 1 117 ? 15.027 9.237 0.553 1.00 71.38 117 ASP A O 1
ATOM 975 N N . ASN A 1 118 ? 14.073 11.204 1.088 1.00 70.44 118 ASN A N 1
ATOM 976 C CA . ASN A 1 118 ? 13.761 11.561 -0.295 1.00 70.44 118 ASN A CA 1
ATOM 977 C C . ASN A 1 118 ? 15.016 11.480 -1.167 1.00 70.44 118 ASN A C 1
ATOM 979 O O . ASN A 1 118 ? 16.105 11.907 -0.778 1.00 70.44 118 ASN A O 1
ATOM 983 N N . THR A 1 119 ? 14.843 10.970 -2.380 1.00 68.50 119 THR A N 1
ATOM 984 C CA . THR A 1 119 ? 15.963 10.774 -3.297 1.00 68.50 119 THR A CA 1
ATOM 985 C C . THR A 1 119 ? 16.083 11.929 -4.281 1.00 68.50 119 THR A C 1
ATOM 987 O O . THR A 1 119 ? 15.169 12.735 -4.430 1.00 68.50 119 THR A O 1
ATOM 990 N N . ILE A 1 120 ? 17.218 12.004 -4.985 1.00 70.19 120 ILE A N 1
ATOM 991 C CA . ILE A 1 120 ? 17.469 13.040 -6.004 1.00 70.19 120 ILE A CA 1
ATOM 992 C C . ILE A 1 120 ? 16.410 13.003 -7.117 1.00 70.19 120 ILE A C 1
ATOM 994 O O . ILE A 1 120 ? 16.101 14.036 -7.702 1.00 70.19 120 ILE A O 1
ATOM 998 N N . TYR A 1 121 ? 15.882 11.817 -7.427 1.00 67.69 121 TYR A N 1
ATOM 999 C CA . TYR A 1 121 ? 14.999 11.615 -8.572 1.00 67.69 121 TYR A CA 1
ATOM 1000 C C . TYR A 1 121 ? 13.526 11.815 -8.238 1.00 67.69 121 TYR A C 1
ATOM 1002 O O . TYR A 1 121 ? 12.791 12.264 -9.109 1.00 67.69 121 TYR A O 1
ATOM 1010 N N . GLU A 1 122 ? 13.095 11.470 -7.021 1.00 71.38 122 GLU A N 1
ATOM 1011 C CA . GLU A 1 122 ? 11.694 11.589 -6.623 1.00 71.38 122 GLU A CA 1
ATOM 1012 C C . GLU A 1 122 ? 11.532 11.615 -5.095 1.00 71.38 122 GLU A C 1
ATOM 1014 O O . GLU A 1 122 ? 12.280 10.967 -4.348 1.00 71.38 122 GLU A O 1
ATOM 1019 N N . THR A 1 123 ? 10.516 12.353 -4.646 1.00 81.88 123 THR A N 1
ATOM 1020 C CA . THR A 1 123 ? 10.018 12.329 -3.269 1.00 81.88 123 THR A CA 1
ATOM 1021 C C . THR A 1 123 ? 9.034 11.184 -3.087 1.00 81.88 123 THR A C 1
ATOM 1023 O O . THR A 1 123 ? 8.188 10.962 -3.942 1.00 81.88 123 THR A O 1
ATOM 1026 N N . TYR A 1 124 ? 9.081 10.477 -1.963 1.00 81.44 124 TYR A N 1
ATOM 1027 C CA . TYR A 1 124 ? 8.175 9.352 -1.7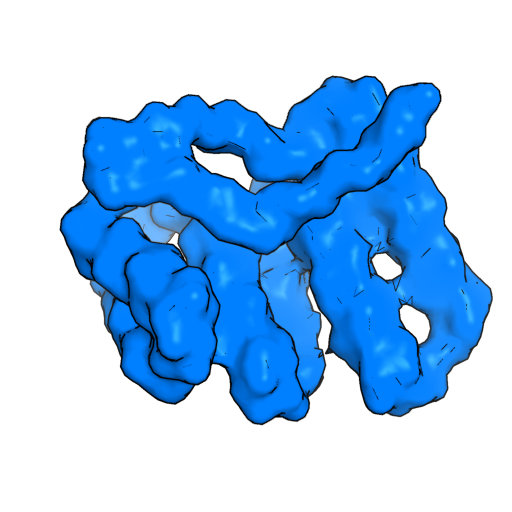15 1.00 81.44 124 TYR A CA 1
ATOM 1028 C C . TYR A 1 124 ? 6.708 9.827 -1.662 1.00 81.44 124 TYR A C 1
ATOM 1030 O O . TYR A 1 124 ? 6.345 10.529 -0.714 1.00 81.44 124 TYR A O 1
ATOM 1038 N N . PRO A 1 125 ? 5.837 9.494 -2.640 1.00 88.62 125 PRO A N 1
ATOM 1039 C CA . PRO A 1 125 ? 4.455 9.968 -2.636 1.00 88.62 125 PRO A CA 1
ATOM 1040 C C . PRO A 1 125 ? 3.601 9.163 -1.639 1.00 88.62 125 PRO A C 1
ATOM 1042 O O . PRO A 1 125 ? 4.057 8.167 -1.087 1.00 88.62 125 PRO A O 1
ATOM 1045 N N . TYR A 1 126 ? 2.347 9.559 -1.405 1.00 91.31 126 TYR A N 1
ATOM 1046 C CA . TYR A 1 126 ? 1.392 8.817 -0.551 1.00 91.31 126 TYR A CA 1
ATOM 1047 C C . TYR A 1 126 ? 1.767 8.686 0.940 1.00 91.31 126 TYR A C 1
ATOM 1049 O O . TYR A 1 126 ? 1.183 7.872 1.652 1.00 91.31 126 TYR A O 1
ATOM 1057 N N . GLN A 1 127 ? 2.686 9.518 1.437 1.00 88.56 127 GLN A N 1
ATOM 1058 C CA . GLN A 1 127 ? 2.988 9.614 2.868 1.00 88.56 127 GLN A CA 1
ATOM 1059 C C . GLN A 1 127 ? 1.765 10.098 3.658 1.00 88.56 127 GLN A C 1
ATOM 1061 O O . GLN A 1 127 ? 1.193 11.152 3.353 1.00 88.56 127 GLN A O 1
ATOM 1066 N N . ILE A 1 128 ? 1.397 9.378 4.716 1.00 86.88 128 ILE A N 1
ATOM 1067 C CA . ILE A 1 128 ? 0.307 9.772 5.605 1.00 86.88 128 ILE A CA 1
ATOM 1068 C C . ILE A 1 128 ? 0.853 10.602 6.770 1.00 86.88 128 ILE A C 1
ATOM 1070 O O . ILE A 1 128 ? 1.585 10.125 7.633 1.00 86.88 128 ILE A O 1
ATOM 1074 N N . LYS A 1 129 ? 0.414 11.861 6.857 1.00 82.50 129 LYS A N 1
ATOM 1075 C CA . LYS A 1 129 ? 0.694 12.737 8.003 1.00 82.50 129 LYS A CA 1
ATOM 1076 C C . LYS A 1 129 ? -0.422 12.620 9.037 1.00 82.50 129 LYS A C 1
ATOM 1078 O O . LYS A 1 129 ? -1.415 13.343 8.979 1.00 82.50 129 LYS A O 1
ATOM 1083 N N . LEU A 1 130 ? -0.267 11.701 9.987 1.00 76.44 130 LEU A N 1
ATOM 1084 C CA . LEU A 1 130 ? -1.132 11.638 11.165 1.00 76.44 130 LEU A CA 1
ATOM 1085 C C . LEU A 1 130 ? -0.625 12.683 12.168 1.00 76.44 130 LEU A C 1
ATOM 1087 O O . LEU A 1 130 ? 0.461 12.530 12.722 1.00 76.44 130 LEU A O 1
ATOM 1091 N N . ASN A 1 131 ? -1.369 13.784 12.334 1.00 61.69 131 ASN A N 1
ATOM 1092 C CA . ASN A 1 131 ? -1.005 14.865 13.257 1.00 61.69 131 ASN A CA 1
ATOM 1093 C C . ASN A 1 131 ? -0.687 14.296 14.654 1.00 61.69 131 ASN A C 1
ATOM 1095 O O . ASN A 1 131 ? -1.442 13.466 15.170 1.00 61.69 131 ASN A O 1
ATOM 1099 N N . LYS A 1 132 ? 0.449 14.727 15.220 1.00 53.31 132 LYS A N 1
ATOM 1100 C CA . LYS A 1 132 ? 0.930 14.320 16.549 1.00 53.31 132 LYS A CA 1
ATOM 1101 C C . LYS A 1 132 ? -0.001 14.801 17.656 1.00 53.31 132 LYS A C 1
ATOM 1103 O O . LYS A 1 132 ? -0.401 15.983 17.595 1.00 53.31 132 LYS A O 1
#